Protein AF-W4RJH4-F1 (afdb_monomer_lite)

Foldseek 3Di:
DQDKKKWKWFFPDQDDDPVNLVVLCCVVVQAPDPHPQWDDDDQKIWHQGDPVSKTWIWHDDRRMIMIIISDLVVNVVSQVSCVVGTHTDDIGDD

Structure (mmCIF, N/CA/C/O backbone):
data_AF-W4RJH4-F1
#
_entry.id   AF-W4RJH4-F1
#
loop_
_atom_site.group_PDB
_atom_site.id
_atom_site.type_symbol
_atom_site.label_atom_id
_atom_site.label_alt_id
_atom_site.label_comp_id
_atom_site.label_asym_id
_atom_site.label_entity_id
_atom_site.label_seq_id
_atom_site.pdbx_PDB_ins_code
_atom_site.Cartn_x
_atom_site.Cartn_y
_atom_site.Cartn_z
_atom_site.occupancy
_atom_site.B_iso_or_equiv
_atom_site.auth_seq_id
_atom_site.auth_comp_id
_atom_site.auth_asym_id
_atom_site.auth_atom_id
_atom_site.pdbx_PDB_model_num
ATOM 1 N N . MET A 1 1 ? 22.048 -5.735 3.888 1.00 40.19 1 MET A N 1
ATOM 2 C CA . MET A 1 1 ? 21.073 -5.782 4.995 1.00 40.19 1 MET A CA 1
ATOM 3 C C . MET A 1 1 ? 19.747 -5.334 4.411 1.00 40.19 1 MET A C 1
ATOM 5 O O . MET A 1 1 ? 19.575 -4.147 4.202 1.00 40.19 1 MET A O 1
ATOM 9 N N . SER A 1 2 ? 18.884 -6.260 4.000 1.00 51.62 2 SER A N 1
ATOM 10 C CA . SER A 1 2 ? 17.606 -5.928 3.356 1.00 51.62 2 SER A CA 1
ATOM 11 C C . SER A 1 2 ? 16.558 -5.663 4.437 1.00 51.62 2 SER A C 1
ATOM 13 O O . SER A 1 2 ? 15.832 -6.567 4.855 1.00 51.62 2 SER A O 1
ATOM 15 N N . GLY A 1 3 ? 16.568 -4.454 4.989 1.00 79.06 3 GLY A N 1
ATOM 16 C CA . GLY A 1 3 ? 15.536 -4.010 5.914 1.00 79.06 3 GLY A CA 1
ATOM 17 C C . GLY A 1 3 ? 14.395 -3.384 5.130 1.00 79.06 3 GLY A C 1
ATOM 18 O O . GLY A 1 3 ? 14.576 -2.309 4.579 1.00 79.06 3 GLY A O 1
ATOM 19 N N . LEU A 1 4 ? 13.230 -4.031 5.085 1.00 88.12 4 LEU A N 1
ATOM 20 C CA . LEU A 1 4 ? 12.016 -3.327 4.673 1.00 88.12 4 LEU A CA 1
ATOM 21 C C . LEU A 1 4 ? 11.658 -2.311 5.760 1.00 88.12 4 LEU A C 1
ATOM 23 O O . LEU A 1 4 ? 11.588 -2.660 6.947 1.00 88.12 4 LEU A O 1
ATOM 27 N N . SER A 1 5 ? 11.441 -1.071 5.342 1.00 94.06 5 SER A N 1
ATOM 28 C CA . SER A 1 5 ? 10.800 -0.050 6.162 1.00 94.06 5 SER A CA 1
ATOM 29 C C . SER A 1 5 ? 9.291 -0.240 6.112 1.00 94.06 5 SER A C 1
ATOM 31 O O . SER A 1 5 ? 8.758 -0.787 5.145 1.00 94.06 5 SER A O 1
ATOM 33 N N . ARG A 1 6 ? 8.596 0.187 7.168 1.00 94.50 6 ARG A N 1
ATOM 34 C CA . ARG A 1 6 ? 7.142 0.041 7.262 1.00 94.50 6 ARG A CA 1
ATOM 35 C C . ARG A 1 6 ? 6.448 1.272 7.824 1.00 94.50 6 ARG A C 1
ATOM 37 O O . ARG A 1 6 ? 6.965 1.931 8.729 1.00 94.50 6 ARG A O 1
ATOM 44 N N . VAL A 1 7 ? 5.252 1.532 7.316 1.00 94.44 7 VAL A N 1
ATOM 45 C CA . VAL A 1 7 ? 4.324 2.549 7.809 1.00 94.44 7 VAL A CA 1
ATOM 46 C C . VAL A 1 7 ? 3.007 1.876 8.169 1.00 94.44 7 VAL A C 1
ATOM 48 O O . VAL A 1 7 ? 2.473 1.076 7.405 1.00 94.44 7 VAL A O 1
ATOM 51 N N . GLU A 1 8 ? 2.491 2.211 9.344 1.00 93.88 8 GLU A N 1
ATOM 52 C CA . GLU A 1 8 ? 1.159 1.824 9.797 1.00 93.88 8 GLU A CA 1
ATOM 53 C C . GLU A 1 8 ? 0.232 3.035 9.656 1.00 93.88 8 GLU A C 1
ATOM 55 O O . GLU A 1 8 ? 0.534 4.122 10.166 1.00 93.88 8 GLU A O 1
ATOM 60 N N . LEU A 1 9 ? -0.886 2.849 8.958 1.00 92.00 9 LEU A N 1
ATOM 61 C CA . LEU A 1 9 ? -1.955 3.830 8.805 1.00 92.00 9 LEU A CA 1
ATOM 62 C C . LEU A 1 9 ? -3.229 3.308 9.477 1.00 92.00 9 LEU A C 1
ATOM 64 O O . LEU A 1 9 ? -3.545 2.126 9.384 1.00 92.00 9 LEU A O 1
ATOM 68 N N . GLU A 1 10 ? -3.979 4.189 10.123 1.00 92.25 10 GLU A N 1
ATOM 69 C CA . GLU A 1 10 ? -5.293 3.911 10.700 1.00 92.25 10 GLU A CA 1
ATOM 70 C C . GLU A 1 10 ? -6.385 4.305 9.702 1.00 92.25 10 GLU A C 1
ATOM 72 O O . GLU A 1 10 ? -6.423 5.444 9.241 1.00 92.25 10 GLU A O 1
ATOM 77 N N . LEU A 1 11 ? -7.261 3.371 9.333 1.00 89.06 11 LEU A N 1
ATOM 78 C CA . LEU A 1 11 ? -8.317 3.625 8.352 1.00 89.06 11 LEU A CA 1
ATOM 79 C C . LEU A 1 11 ? -9.328 4.645 8.891 1.00 89.06 11 LEU A C 1
ATOM 81 O O . LEU A 1 11 ? -9.841 4.496 9.997 1.00 89.06 11 LEU A O 1
ATOM 85 N N . VAL A 1 12 ? -9.696 5.645 8.082 1.00 86.50 12 VAL A N 1
ATOM 86 C CA . VAL A 1 12 ? -10.720 6.637 8.485 1.00 86.50 12 VAL A CA 1
ATOM 87 C C . VAL A 1 12 ? -12.149 6.093 8.402 1.00 86.50 12 VAL A C 1
ATOM 89 O O . VAL A 1 12 ? -13.093 6.739 8.859 1.00 86.50 12 VAL A O 1
ATOM 92 N N . ARG A 1 13 ? -12.334 4.924 7.775 1.00 78.81 13 ARG A N 1
ATOM 93 C CA . ARG A 1 13 ? -13.619 4.235 7.600 1.00 78.81 13 ARG A CA 1
ATOM 94 C C . ARG A 1 13 ? -13.417 2.728 7.738 1.00 78.81 13 ARG A C 1
ATOM 96 O O . ARG A 1 13 ? -12.461 2.188 7.197 1.00 78.81 13 ARG A O 1
ATOM 103 N N . GLU A 1 14 ? -14.366 2.048 8.375 1.00 67.94 14 GLU A N 1
ATOM 104 C CA . GLU A 1 14 ? -14.289 0.600 8.642 1.00 67.94 14 GLU A CA 1
ATOM 105 C C . GLU A 1 14 ? -14.395 -0.276 7.375 1.00 67.94 14 GLU A C 1
ATOM 107 O O . GLU A 1 14 ? -13.952 -1.418 7.380 1.00 67.94 14 GLU A O 1
ATOM 112 N N . ASN A 1 15 ? -14.923 0.262 6.266 1.00 69.75 15 ASN A N 1
ATOM 113 C CA . ASN A 1 15 ? -15.200 -0.488 5.030 1.00 69.75 15 ASN A CA 1
ATOM 114 C C . ASN A 1 15 ? -14.333 -0.040 3.840 1.00 69.75 15 ASN A C 1
ATOM 116 O O . ASN A 1 15 ? -14.833 0.142 2.729 1.00 69.75 15 ASN A O 1
ATOM 120 N N . VAL A 1 16 ? -13.038 0.197 4.056 1.00 80.94 16 VAL A N 1
ATOM 121 C CA . VAL A 1 16 ? -12.109 0.370 2.929 1.00 80.94 16 VAL A CA 1
ATOM 122 C C . VAL A 1 16 ? -11.836 -1.001 2.320 1.00 80.94 16 VAL A C 1
ATOM 124 O O . VAL A 1 16 ? -11.492 -1.934 3.036 1.00 80.94 16 VAL A O 1
ATOM 127 N N . HIS A 1 17 ? -12.015 -1.121 1.006 1.00 84.81 17 HIS A N 1
ATOM 128 C CA . HIS A 1 17 ? -11.779 -2.346 0.243 1.00 84.81 17 HIS A CA 1
ATOM 129 C C . HIS A 1 17 ? -10.462 -2.260 -0.536 1.00 84.81 17 HIS A C 1
ATOM 131 O O . HIS A 1 17 ? -9.984 -1.163 -0.835 1.00 84.81 17 HIS A O 1
ATOM 137 N N . VAL A 1 18 ? -9.885 -3.412 -0.889 1.00 87.50 18 VAL A N 1
ATOM 138 C CA . VAL A 1 18 ? -8.587 -3.475 -1.582 1.00 87.50 18 VAL A CA 1
ATOM 139 C C . VAL A 1 18 ? -8.651 -2.799 -2.957 1.00 87.50 18 VAL A C 1
ATOM 141 O O . VAL A 1 18 ? -7.691 -2.171 -3.391 1.00 87.50 18 VAL A O 1
ATOM 144 N N . GLU A 1 19 ? -9.817 -2.839 -3.600 1.00 88.19 19 GLU A N 1
ATOM 145 C CA . GLU A 1 19 ? -10.095 -2.203 -4.884 1.00 88.19 19 GLU A CA 1
ATOM 146 C C . GLU A 1 19 ? -9.962 -0.678 -4.807 1.00 88.19 19 GLU A C 1
ATOM 148 O O . GLU A 1 19 ? -9.407 -0.069 -5.716 1.00 88.19 19 GLU A O 1
ATOM 153 N N . VAL A 1 20 ? -10.387 -0.059 -3.698 1.00 89.31 20 VAL A N 1
ATOM 154 C CA . VAL A 1 20 ? -10.256 1.396 -3.494 1.00 89.31 20 VAL A CA 1
ATOM 155 C C . VAL A 1 20 ? -8.784 1.791 -3.405 1.00 89.31 20 VAL A C 1
ATOM 157 O O . VAL A 1 20 ? -8.371 2.784 -3.998 1.00 89.31 20 VAL A O 1
ATOM 160 N N . ILE A 1 21 ? -7.977 0.997 -2.695 1.00 91.12 21 ILE A N 1
ATOM 161 C CA . ILE A 1 21 ? -6.532 1.227 -2.588 1.00 91.12 21 ILE A CA 1
ATOM 162 C C . ILE A 1 21 ? -5.896 1.087 -3.972 1.00 91.12 21 ILE A C 1
ATOM 164 O O . ILE A 1 21 ? -5.156 1.967 -4.394 1.00 91.12 21 ILE A O 1
ATOM 168 N N . HIS A 1 22 ? -6.233 0.027 -4.708 1.00 91.88 22 HIS A N 1
ATOM 169 C CA . HIS A 1 22 ? -5.736 -0.186 -6.065 1.00 91.88 22 HIS A CA 1
ATOM 170 C C . HIS A 1 22 ? -6.089 0.978 -7.007 1.00 91.88 22 HIS A C 1
ATOM 172 O O . HIS A 1 22 ? -5.232 1.454 -7.747 1.00 91.88 22 HIS A O 1
ATOM 178 N N . GLU A 1 23 ? -7.322 1.491 -6.960 1.00 91.12 23 GLU A N 1
ATOM 179 C CA . GLU A 1 23 ? -7.719 2.666 -7.743 1.00 91.12 23 GLU A CA 1
ATOM 180 C C . GLU A 1 23 ? -6.893 3.913 -7.408 1.00 91.12 23 GLU A C 1
ATOM 182 O O . GLU A 1 23 ? -6.534 4.663 -8.317 1.00 91.12 23 GLU A O 1
ATOM 187 N N . LEU A 1 24 ? -6.585 4.144 -6.128 1.00 92.25 24 LEU A N 1
ATOM 188 C CA . LEU A 1 24 ? -5.726 5.255 -5.709 1.00 92.25 24 LEU A CA 1
ATOM 189 C C . LEU A 1 24 ? -4.293 5.078 -6.215 1.00 92.25 24 LEU A C 1
ATOM 191 O O . LEU A 1 24 ? -3.712 6.035 -6.714 1.00 92.25 24 LEU A O 1
ATOM 195 N N . LEU A 1 25 ? -3.749 3.859 -6.172 1.00 92.88 25 LEU A N 1
ATOM 196 C CA . LEU A 1 25 ? -2.419 3.565 -6.714 1.00 92.88 25 LEU A CA 1
ATOM 197 C C . LEU A 1 25 ? -2.342 3.838 -8.221 1.00 92.88 25 LEU A C 1
ATOM 199 O O . LEU A 1 25 ? -1.380 4.451 -8.681 1.00 92.88 25 LEU A O 1
ATOM 203 N N . VAL A 1 26 ? -3.363 3.433 -8.985 1.00 92.50 26 VAL A N 1
ATOM 204 C CA . VAL A 1 26 ? -3.444 3.713 -10.429 1.00 92.50 26 VAL A CA 1
ATOM 205 C C . VAL A 1 26 ? -3.566 5.218 -10.685 1.00 92.50 26 VAL A C 1
ATOM 207 O O . VAL A 1 26 ? -2.870 5.755 -11.544 1.00 92.50 26 VAL A O 1
ATOM 210 N N . LYS A 1 27 ? -4.423 5.926 -9.935 1.00 92.12 27 LYS A N 1
ATOM 211 C CA . LYS A 1 27 ? -4.598 7.386 -10.065 1.00 92.12 27 LYS A CA 1
ATOM 212 C C . LYS A 1 27 ? -3.332 8.166 -9.712 1.00 92.12 27 LYS A C 1
ATOM 214 O O . LYS A 1 27 ? -3.033 9.147 -10.385 1.00 92.12 27 LYS A O 1
ATOM 219 N N . GLY A 1 28 ? -2.602 7.717 -8.693 1.00 91.25 28 GLY A N 1
ATOM 220 C CA . GLY A 1 28 ? -1.320 8.277 -8.269 1.00 91.25 28 GLY A CA 1
ATOM 221 C C . GLY A 1 28 ? -0.134 7.836 -9.133 1.00 91.25 28 GLY A C 1
ATOM 222 O O . GLY A 1 28 ? 1.002 8.160 -8.800 1.00 91.25 28 GLY A O 1
ATOM 223 N N . CYS A 1 29 ? -0.373 7.098 -10.225 1.00 90.81 29 CYS A N 1
ATOM 224 C CA . CYS A 1 29 ? 0.654 6.587 -11.137 1.00 90.81 29 CYS A CA 1
ATOM 225 C C . CYS A 1 29 ? 1.713 5.690 -10.463 1.00 90.81 29 CYS A C 1
ATOM 227 O O . CYS A 1 29 ? 2.838 5.594 -10.950 1.00 90.81 29 CYS A O 1
ATOM 229 N N . TRP A 1 30 ? 1.368 5.021 -9.358 1.00 91.88 30 TRP A N 1
ATOM 230 C CA . TRP A 1 30 ? 2.246 4.050 -8.692 1.00 91.88 30 TRP A CA 1
ATOM 231 C C . TRP A 1 30 ? 2.316 2.722 -9.443 1.00 91.88 30 TRP A C 1
ATOM 233 O O . TRP A 1 30 ? 3.347 2.052 -9.421 1.00 91.88 30 TRP A O 1
ATOM 243 N N . ILE A 1 31 ? 1.211 2.364 -10.097 1.00 91.50 31 ILE A N 1
ATOM 244 C CA . ILE A 1 31 ? 1.051 1.174 -10.933 1.00 91.50 31 ILE A CA 1
ATOM 245 C C . ILE A 1 31 ? 0.264 1.538 -12.191 1.00 91.50 31 ILE A C 1
ATOM 247 O O . ILE A 1 31 ? -0.559 2.458 -12.183 1.00 91.50 31 ILE A O 1
ATOM 251 N N . GLU A 1 32 ? 0.480 0.792 -13.268 1.00 88.56 32 GLU A N 1
ATOM 252 C CA . GLU A 1 32 ? -0.340 0.910 -14.472 1.00 88.56 32 GLU A CA 1
ATOM 253 C C . GLU A 1 32 ? -1.685 0.190 -14.310 1.00 88.56 32 GLU A C 1
ATOM 255 O O . GLU A 1 32 ? -1.836 -0.768 -1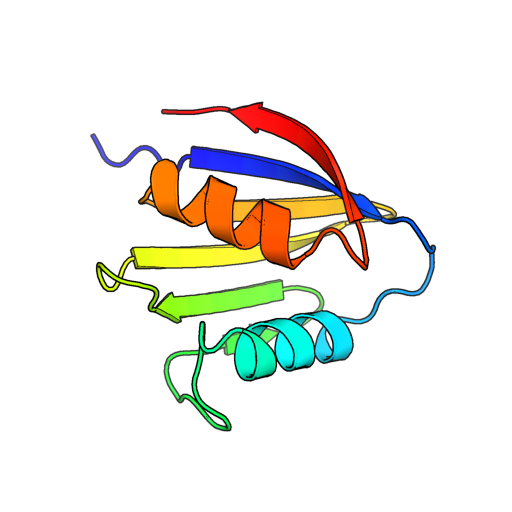3.546 1.00 88.56 32 GLU A O 1
ATOM 260 N N . ASN A 1 33 ? -2.685 0.623 -15.082 1.00 81.19 33 ASN A N 1
ATOM 261 C CA . ASN A 1 33 ? -3.928 -0.127 -15.183 1.00 81.19 33 ASN A CA 1
ATOM 262 C C . ASN A 1 33 ? -3.644 -1.462 -15.896 1.00 81.19 33 ASN A C 1
ATOM 264 O O . ASN A 1 33 ? -3.222 -1.454 -17.051 1.00 81.19 33 ASN A O 1
ATOM 268 N N . HIS A 1 34 ? -3.889 -2.584 -15.215 1.00 80.75 34 HIS A N 1
ATOM 269 C CA . HIS A 1 34 ? -3.479 -3.937 -15.626 1.00 80.75 34 HIS A CA 1
ATOM 270 C C . HIS A 1 34 ? -1.963 -4.214 -15.562 1.00 80.75 34 HIS A C 1
ATOM 272 O O . HIS A 1 34 ? -1.455 -5.015 -16.350 1.00 80.75 34 HIS A O 1
ATOM 278 N N . ASP A 1 35 ? -1.236 -3.601 -14.619 1.00 82.19 35 ASP A N 1
ATOM 279 C CA . ASP A 1 35 ? 0.168 -3.954 -14.374 1.00 82.19 35 ASP A CA 1
ATOM 280 C C . ASP A 1 35 ? 0.296 -5.419 -13.916 1.00 82.19 35 ASP A C 1
ATOM 282 O O . ASP A 1 35 ? -0.155 -5.796 -12.835 1.00 82.19 35 ASP A O 1
ATOM 286 N N . ASN A 1 36 ? 0.953 -6.254 -14.726 1.00 82.88 36 ASN A N 1
ATOM 287 C CA . ASN A 1 36 ? 1.181 -7.671 -14.417 1.00 82.88 36 ASN A CA 1
ATOM 288 C C . ASN A 1 36 ? 2.117 -7.888 -13.215 1.00 82.88 36 ASN A C 1
ATOM 290 O O . ASN A 1 36 ? 2.214 -9.005 -12.706 1.00 82.88 36 ASN A O 1
ATOM 294 N N . ARG A 1 37 ? 2.837 -6.845 -12.786 1.00 86.56 37 ARG A N 1
ATOM 295 C CA . ARG A 1 37 ? 3.686 -6.844 -11.588 1.00 86.56 37 ARG A CA 1
ATOM 296 C C . ARG A 1 37 ? 2.893 -6.504 -10.328 1.00 86.56 37 ARG A C 1
ATOM 298 O O . ARG A 1 37 ? 3.424 -6.676 -9.236 1.00 86.56 37 ARG A O 1
ATOM 305 N N . CYS A 1 38 ? 1.651 -6.038 -10.471 1.00 91.81 38 CYS A N 1
ATOM 306 C CA . CYS A 1 38 ? 0.735 -5.801 -9.366 1.00 91.81 38 CYS A CA 1
ATOM 307 C C . CYS A 1 38 ? -0.082 -7.068 -9.087 1.00 91.81 38 CYS A C 1
ATOM 309 O O . CYS A 1 38 ? -0.855 -7.542 -9.921 1.00 91.81 38 CYS A O 1
ATOM 311 N N . ILE A 1 39 ? 0.079 -7.620 -7.891 1.00 92.50 39 ILE A N 1
ATOM 312 C CA . ILE A 1 39 ? -0.659 -8.779 -7.406 1.00 92.50 39 ILE A CA 1
ATOM 313 C C . ILE A 1 39 ? -1.633 -8.297 -6.337 1.00 92.50 39 ILE A C 1
ATOM 315 O O . ILE A 1 39 ? -1.224 -7.825 -5.277 1.00 92.50 39 ILE A O 1
ATOM 319 N N . VAL A 1 40 ? -2.929 -8.456 -6.601 1.00 90.75 40 VAL A N 1
ATOM 320 C CA . VAL A 1 40 ? -3.999 -8.174 -5.637 1.00 90.75 40 VAL A CA 1
ATOM 321 C C . VAL A 1 40 ? -4.568 -9.496 -5.134 1.00 90.75 40 VAL A C 1
ATOM 323 O O . VAL A 1 40 ? -5.104 -10.291 -5.907 1.00 90.75 40 VAL A O 1
ATOM 326 N N . SER A 1 41 ? -4.460 -9.751 -3.832 1.00 87.31 41 SER A N 1
ATOM 327 C CA . SER A 1 41 ? -4.925 -10.996 -3.214 1.00 87.31 41 SER A CA 1
ATOM 328 C C . SER A 1 41 ? -5.446 -10.759 -1.801 1.00 87.31 41 SER A C 1
ATOM 330 O O . SER A 1 41 ? -4.719 -10.216 -0.984 1.00 87.31 41 SER A O 1
ATOM 332 N N . GLN A 1 42 ? -6.680 -11.189 -1.506 1.00 81.00 42 GLN A N 1
ATOM 333 C CA . GLN A 1 42 ? -7.295 -11.266 -0.163 1.00 81.00 42 GLN A CA 1
ATOM 334 C C . GLN A 1 42 ? -6.785 -10.236 0.872 1.00 81.00 42 GLN A C 1
ATOM 336 O O . GLN A 1 42 ? -6.179 -10.596 1.878 1.00 81.00 42 GLN A O 1
ATOM 341 N N . GLY A 1 43 ? -7.059 -8.948 0.632 1.00 87.56 43 GLY A N 1
ATOM 342 C CA . GLY A 1 43 ? -6.682 -7.868 1.555 1.00 87.56 43 GLY A CA 1
ATOM 343 C C . GLY A 1 43 ? -5.216 -7.444 1.459 1.00 87.56 43 GLY A C 1
ATOM 344 O O . GLY A 1 43 ? -4.701 -6.808 2.371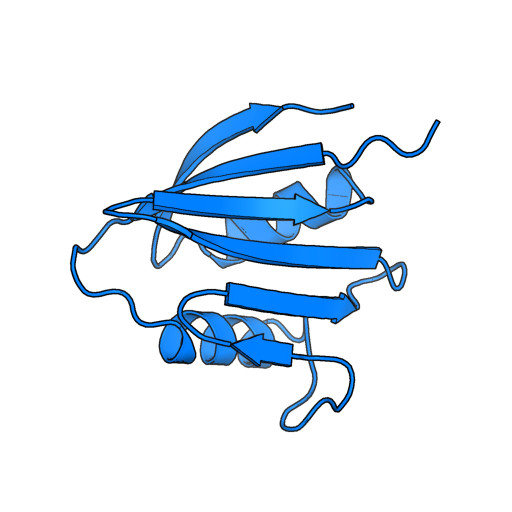 1.00 87.56 43 GLY A O 1
ATOM 345 N N . GLN A 1 44 ? -4.535 -7.788 0.373 1.00 93.12 44 GLN A N 1
ATOM 346 C CA . GLN A 1 44 ? -3.147 -7.438 0.134 1.00 93.12 44 GLN A CA 1
ATOM 347 C C . GLN A 1 44 ? -2.942 -6.972 -1.312 1.00 93.12 44 GLN A C 1
ATOM 349 O O . GLN A 1 44 ? -3.567 -7.497 -2.235 1.00 93.12 44 GLN A O 1
ATOM 354 N N . ILE A 1 45 ? -2.046 -6.004 -1.491 1.00 94.75 45 ILE A N 1
ATOM 355 C CA . ILE A 1 45 ? -1.524 -5.557 -2.784 1.00 94.75 45 ILE A CA 1
ATOM 356 C C . ILE A 1 45 ? 0.000 -5.631 -2.711 1.00 94.75 45 ILE A C 1
ATOM 358 O O . ILE A 1 45 ? 0.599 -5.056 -1.804 1.00 94.75 4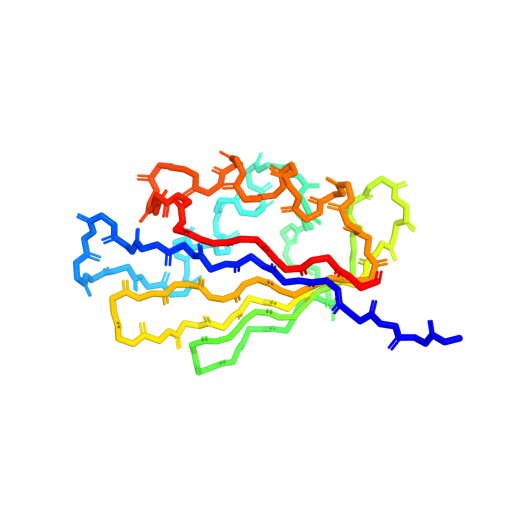5 ILE A O 1
ATOM 362 N N . GLU A 1 46 ? 0.629 -6.327 -3.648 1.00 95.31 46 GLU A N 1
ATOM 363 C CA . GLU A 1 46 ? 2.081 -6.310 -3.842 1.00 95.31 46 GLU A CA 1
ATOM 364 C C . GLU A 1 46 ? 2.396 -5.781 -5.234 1.00 95.31 46 GLU A C 1
ATOM 366 O O . GLU A 1 46 ? 1.763 -6.202 -6.198 1.00 95.31 46 GLU A O 1
ATOM 371 N N . PHE A 1 47 ? 3.356 -4.869 -5.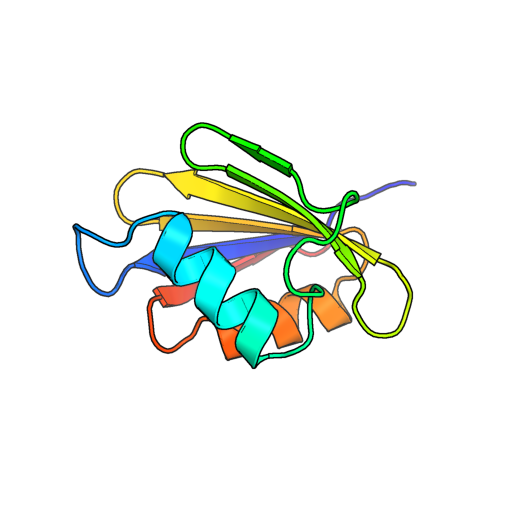355 1.00 94.50 47 PHE A N 1
ATOM 372 C CA . PHE A 1 47 ? 3.787 -4.359 -6.654 1.00 94.50 47 PHE A CA 1
ATOM 373 C C . PHE A 1 47 ? 5.229 -3.853 -6.613 1.00 94.50 47 PHE A C 1
ATOM 375 O O . PHE A 1 47 ? 5.789 -3.600 -5.545 1.00 94.50 47 PHE A O 1
ATOM 382 N N . SER A 1 48 ? 5.819 -3.685 -7.794 1.00 92.12 48 SER A N 1
ATOM 383 C CA . SER A 1 48 ? 7.065 -2.941 -7.983 1.00 92.12 48 SER A CA 1
ATOM 384 C C . SER A 1 48 ? 6.781 -1.718 -8.842 1.00 92.12 48 SER A C 1
ATOM 386 O O . SER A 1 48 ? 6.116 -1.840 -9.871 1.00 92.12 48 SER A O 1
ATOM 388 N N . GLY A 1 49 ? 7.243 -0.551 -8.404 1.00 87.88 49 GLY A N 1
ATOM 389 C CA . GLY A 1 49 ? 6.949 0.720 -9.063 1.00 87.88 49 GLY A CA 1
ATOM 390 C C . GLY A 1 49 ? 7.609 1.904 -8.361 1.00 87.88 49 GLY A C 1
ATOM 391 O O . GLY A 1 49 ? 8.646 1.758 -7.718 1.00 87.88 49 GLY A O 1
ATOM 392 N N . GLY A 1 50 ? 7.009 3.088 -8.474 1.00 83.88 50 GLY A N 1
ATOM 393 C CA . GLY A 1 50 ? 7.603 4.324 -7.952 1.00 83.88 50 GLY A CA 1
ATOM 394 C C . GLY A 1 50 ? 8.740 4.862 -8.831 1.00 83.88 50 GLY A C 1
ATOM 395 O O . GLY A 1 50 ? 8.899 4.470 -9.985 1.00 83.88 50 GLY A O 1
ATOM 396 N N . PHE A 1 51 ? 9.535 5.790 -8.299 1.00 83.88 51 PHE A N 1
ATOM 397 C CA . PHE A 1 51 ? 10.611 6.456 -9.043 1.00 83.88 51 PHE A CA 1
ATOM 398 C C . PHE A 1 51 ? 11.860 5.581 -9.187 1.00 83.88 51 PHE A C 1
ATOM 400 O O . PHE A 1 51 ? 12.616 5.752 -10.143 1.00 83.88 51 PHE A O 1
ATOM 407 N N . HIS A 1 52 ? 12.084 4.667 -8.242 1.00 85.62 52 HIS A N 1
ATOM 408 C CA . HIS A 1 52 ? 13.276 3.816 -8.189 1.00 85.62 52 HIS A CA 1
ATOM 409 C C . HIS A 1 52 ? 12.988 2.335 -8.469 1.00 85.62 52 HIS A C 1
ATOM 411 O O . HIS A 1 52 ? 13.862 1.507 -8.221 1.00 85.62 52 HIS A O 1
ATOM 417 N N . GLU A 1 53 ? 11.800 2.001 -8.993 1.00 87.56 53 GLU A N 1
ATOM 418 C CA . GLU A 1 53 ? 11.344 0.607 -9.159 1.00 87.56 53 GLU A CA 1
ATOM 419 C C . GLU A 1 53 ? 11.409 -0.180 -7.834 1.00 87.56 53 GLU A C 1
ATOM 421 O O . GLU A 1 53 ? 11.812 -1.344 -7.784 1.00 87.56 53 GLU A O 1
ATOM 426 N N . SER A 1 54 ? 11.022 0.481 -6.742 1.00 92.12 54 SER A N 1
ATOM 427 C CA . SER A 1 54 ? 11.001 -0.084 -5.395 1.00 92.12 54 SER A CA 1
ATOM 428 C C . SER A 1 54 ? 9.883 -1.106 -5.237 1.00 92.12 54 SER A C 1
ATOM 430 O O . SER A 1 54 ? 8.844 -1.054 -5.905 1.00 92.12 54 SER A O 1
ATOM 432 N N . TYR A 1 55 ? 10.081 -2.032 -4.308 1.00 93.81 55 TYR A N 1
ATOM 433 C CA . TYR A 1 55 ? 9.058 -2.982 -3.903 1.00 93.81 55 TYR A CA 1
ATOM 434 C C . TYR A 1 55 ? 8.088 -2.337 -2.915 1.00 93.81 55 TYR A C 1
ATOM 436 O O . TYR A 1 55 ? 8.499 -1.639 -1.984 1.00 93.81 55 TYR A O 1
ATOM 444 N N . PHE A 1 56 ? 6.803 -2.643 -3.071 1.00 95.44 56 PHE A N 1
ATOM 445 C CA . PHE A 1 56 ? 5.754 -2.259 -2.142 1.00 95.44 56 PHE A CA 1
ATOM 446 C C . PHE A 1 56 ? 4.861 -3.440 -1.805 1.00 95.44 56 PHE A C 1
ATOM 448 O O . PHE A 1 56 ? 4.451 -4.221 -2.666 1.00 95.44 56 PHE A O 1
ATOM 455 N N . LYS A 1 57 ? 4.488 -3.507 -0.532 1.00 95.44 57 LYS A N 1
ATOM 456 C CA . LYS A 1 57 ? 3.476 -4.422 -0.024 1.00 95.44 57 LYS A CA 1
ATOM 457 C C . LYS A 1 57 ? 2.524 -3.675 0.885 1.00 95.44 57 LYS A C 1
ATOM 459 O O . LYS A 1 57 ? 2.922 -3.162 1.924 1.00 95.44 57 LYS A O 1
ATOM 464 N N . ILE A 1 58 ? 1.254 -3.655 0.511 1.00 95.06 58 ILE A N 1
ATOM 465 C CA . ILE A 1 58 ? 0.168 -3.088 1.301 1.00 95.06 58 ILE A CA 1
ATOM 466 C C . ILE A 1 58 ? -0.661 -4.247 1.836 1.00 95.06 58 ILE A C 1
ATOM 468 O O . ILE A 1 58 ? -1.189 -5.040 1.065 1.00 95.06 58 ILE A O 1
ATOM 472 N N . SER A 1 59 ? -0.772 -4.352 3.155 1.00 94.00 59 SER A N 1
ATOM 473 C CA . SER A 1 59 ? -1.577 -5.360 3.844 1.00 94.00 59 SER A CA 1
ATOM 474 C C . SER A 1 59 ? -2.688 -4.685 4.635 1.00 94.00 59 SER A C 1
ATOM 476 O O . SER A 1 59 ? -2.430 -3.839 5.493 1.00 94.00 59 SER A O 1
ATOM 478 N N . MET A 1 60 ? -3.923 -5.087 4.376 1.00 91.00 60 MET A N 1
ATOM 479 C CA . MET A 1 60 ? -5.095 -4.649 5.115 1.00 91.00 60 MET A CA 1
ATOM 480 C C . MET A 1 60 ? -5.257 -5.483 6.381 1.00 91.00 60 MET A C 1
ATOM 482 O O . MET A 1 60 ? -5.226 -6.714 6.362 1.00 91.00 60 MET A O 1
ATOM 486 N N . LYS A 1 61 ? -5.459 -4.791 7.493 1.00 88.38 61 LYS A N 1
ATOM 487 C CA . LYS A 1 61 ? -5.794 -5.348 8.800 1.00 88.38 61 LYS A CA 1
ATOM 488 C C . LYS A 1 61 ? -7.106 -4.719 9.280 1.00 88.38 61 LYS A C 1
ATOM 490 O O . LYS A 1 61 ? -7.544 -3.718 8.712 1.00 88.38 61 LYS A O 1
ATOM 495 N N . PRO A 1 62 ? -7.750 -5.268 10.324 1.00 85.00 62 PRO A N 1
ATOM 496 C CA . PRO A 1 62 ? -8.900 -4.610 10.935 1.00 85.00 62 PRO A CA 1
ATOM 497 C C . PRO A 1 62 ? -8.550 -3.166 11.322 1.00 85.00 62 PRO A C 1
ATOM 499 O O . PRO A 1 62 ? -7.671 -2.952 12.153 1.00 85.00 62 PRO A O 1
ATOM 502 N N . ASN A 1 63 ? -9.223 -2.197 10.694 1.00 86.56 63 ASN A N 1
ATOM 503 C CA . ASN A 1 63 ? -9.048 -0.751 10.887 1.00 86.56 63 ASN A CA 1
ATOM 504 C C . ASN A 1 63 ? -7.640 -0.191 10.600 1.00 86.56 63 ASN A C 1
ATOM 506 O O . ASN A 1 63 ? 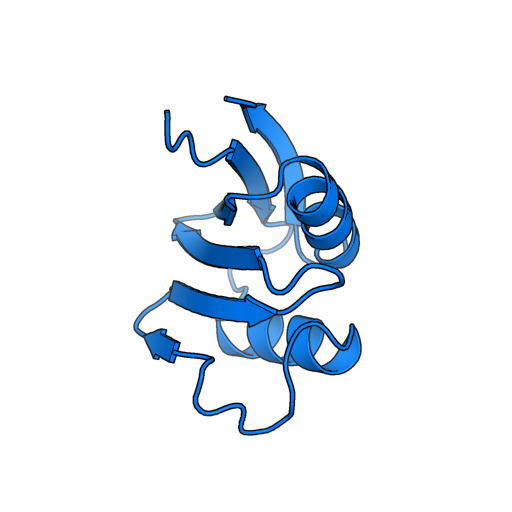-7.357 0.954 10.947 1.00 86.56 63 ASN A O 1
ATOM 510 N N . GLU A 1 64 ? -6.761 -0.949 9.943 1.00 90.38 64 GLU A N 1
ATOM 511 C CA . GLU A 1 64 ? -5.374 -0.536 9.708 1.00 90.38 64 GLU A CA 1
ATOM 512 C C . GLU A 1 64 ? -4.875 -0.937 8.313 1.00 90.38 64 GLU A C 1
ATOM 514 O O . GLU A 1 64 ? -5.241 -1.981 7.769 1.00 90.38 64 GLU A O 1
ATOM 519 N N . LEU A 1 65 ? -3.974 -0.128 7.757 1.00 91.94 65 LEU A N 1
ATOM 520 C CA . LEU A 1 65 ? -3.155 -0.465 6.596 1.00 91.94 65 LEU A CA 1
ATOM 521 C C . LEU A 1 65 ? -1.697 -0.535 7.025 1.00 91.94 65 LEU A C 1
ATOM 523 O O . LEU A 1 65 ? -1.168 0.390 7.637 1.00 91.94 65 LEU A O 1
ATOM 527 N N . LEU A 1 66 ? -1.034 -1.625 6.670 1.00 93.75 66 LEU A N 1
ATOM 528 C CA . LEU A 1 66 ? 0.407 -1.765 6.801 1.00 93.75 66 LEU A CA 1
ATOM 529 C C . LEU A 1 66 ? 1.026 -1.652 5.413 1.00 93.75 66 LEU A C 1
ATOM 531 O O . LEU A 1 66 ? 0.697 -2.449 4.540 1.00 93.75 66 LEU A O 1
ATOM 535 N N . ILE A 1 67 ? 1.931 -0.700 5.230 1.00 95.00 67 ILE A N 1
ATOM 536 C CA . ILE A 1 67 ? 2.694 -0.530 3.995 1.00 95.00 67 ILE A CA 1
ATOM 537 C C . ILE A 1 67 ? 4.147 -0.874 4.296 1.00 95.00 67 ILE A C 1
ATOM 539 O O . ILE A 1 67 ? 4.712 -0.367 5.264 1.00 95.00 67 ILE A O 1
ATOM 543 N N . GLU A 1 68 ? 4.748 -1.725 3.478 1.00 95.44 68 GLU A N 1
ATOM 544 C CA . GLU A 1 68 ? 6.149 -2.124 3.556 1.00 95.44 68 GLU A CA 1
ATOM 545 C C . GLU A 1 68 ? 6.844 -1.799 2.234 1.00 95.44 68 GLU A C 1
ATOM 547 O O . GLU A 1 68 ? 6.259 -1.984 1.167 1.00 95.44 68 GLU A O 1
ATOM 552 N N . SER A 1 69 ? 8.086 -1.322 2.305 1.00 95.19 69 SER A N 1
ATOM 553 C CA . SER A 1 69 ? 8.907 -1.048 1.126 1.00 95.19 69 SER A CA 1
ATOM 554 C C . SER A 1 69 ? 10.396 -1.143 1.442 1.00 95.19 69 SER A C 1
ATOM 556 O O . SER A 1 69 ? 10.821 -0.941 2.583 1.00 95.19 69 SER A O 1
ATOM 558 N N . ASP A 1 70 ? 11.198 -1.448 0.427 1.00 94.06 70 ASP A N 1
ATOM 559 C CA . ASP A 1 70 ? 12.658 -1.339 0.466 1.00 94.06 70 ASP A CA 1
ATOM 560 C C . ASP A 1 70 ? 13.161 0.102 0.264 1.00 94.06 70 ASP A C 1
ATOM 562 O O . ASP A 1 70 ? 14.349 0.363 0.457 1.00 94.06 70 ASP A O 1
ATOM 566 N N . SER A 1 71 ? 12.262 1.049 -0.028 1.00 92.94 71 SER A N 1
ATOM 567 C CA . SER A 1 71 ? 12.551 2.479 -0.137 1.00 92.94 71 SER A CA 1
ATOM 568 C C . SER A 1 71 ? 11.832 3.287 0.955 1.00 92.94 71 SER A C 1
ATOM 570 O O . SER A 1 71 ? 10.644 3.592 0.830 1.00 92.94 71 SER A O 1
ATOM 572 N N . PRO A 1 72 ? 12.536 3.688 2.035 1.00 92.00 72 PRO A N 1
ATOM 573 C CA . PRO A 1 72 ? 11.977 4.516 3.109 1.00 92.00 72 PRO A CA 1
ATOM 574 C C . PRO A 1 72 ? 11.338 5.819 2.622 1.00 92.00 72 PRO A C 1
ATOM 576 O O . PRO A 1 72 ? 10.313 6.244 3.145 1.00 92.00 72 PRO A O 1
ATOM 579 N N . TRP A 1 73 ? 11.953 6.460 1.625 1.00 91.25 73 TRP A N 1
ATOM 580 C CA . TRP A 1 73 ? 11.480 7.737 1.103 1.00 91.25 73 TRP A CA 1
ATOM 581 C C . TRP A 1 73 ? 10.185 7.566 0.309 1.00 91.25 73 TRP A C 1
ATOM 583 O O . TRP A 1 73 ? 9.209 8.260 0.577 1.00 91.25 73 TRP A O 1
ATOM 593 N N . GLU A 1 74 ? 10.127 6.605 -0.616 1.00 93.56 74 GLU A N 1
ATOM 594 C CA . GLU A 1 74 ? 8.910 6.387 -1.407 1.00 93.56 74 GLU A CA 1
ATOM 595 C C . GLU A 1 74 ? 7.768 5.818 -0.568 1.00 93.56 74 GLU A C 1
ATOM 597 O O . GLU A 1 74 ? 6.609 6.129 -0.824 1.00 93.56 74 GLU A O 1
ATOM 602 N N . LEU A 1 75 ? 8.086 5.058 0.481 1.00 93.06 75 LEU A N 1
ATOM 603 C CA . LEU A 1 75 ? 7.119 4.617 1.480 1.00 93.06 75 LEU A CA 1
ATOM 604 C C . LEU A 1 75 ? 6.382 5.794 2.134 1.00 93.06 75 LEU A C 1
ATOM 606 O O . LEU A 1 75 ? 5.172 5.723 2.339 1.00 93.06 75 LEU A O 1
ATOM 610 N N . GLU A 1 76 ? 7.096 6.872 2.466 1.00 92.00 76 GLU A N 1
ATOM 611 C CA . GLU A 1 76 ? 6.483 8.082 3.021 1.00 92.00 76 GLU A CA 1
ATOM 612 C C . GLU A 1 76 ? 5.603 8.800 1.999 1.00 92.00 76 GLU A C 1
ATOM 614 O O . GLU A 1 76 ? 4.505 9.232 2.348 1.00 92.00 76 GLU A O 1
ATOM 619 N N . VAL A 1 77 ? 6.054 8.891 0.745 1.00 93.00 77 VAL A N 1
ATOM 620 C CA . VAL A 1 77 ? 5.271 9.505 -0.338 1.00 93.00 77 VAL A CA 1
ATOM 621 C C . VAL A 1 77 ? 3.984 8.712 -0.584 1.00 93.00 77 VAL A C 1
ATOM 623 O O . VAL A 1 77 ? 2.908 9.299 -0.655 1.00 93.00 77 VAL A O 1
ATOM 626 N N . LEU A 1 78 ? 4.064 7.380 -0.635 1.00 93.44 78 LEU A N 1
ATOM 627 C CA . LEU A 1 78 ? 2.896 6.519 -0.816 1.00 93.44 78 LEU A CA 1
ATOM 628 C C . LEU A 1 78 ? 1.928 6.604 0.373 1.00 93.44 78 LEU A C 1
ATOM 630 O O . LEU A 1 78 ? 0.712 6.635 0.190 1.00 93.44 78 LEU A O 1
ATOM 634 N N . ALA A 1 79 ? 2.451 6.666 1.598 1.00 92.62 79 ALA A N 1
ATOM 635 C CA . ALA A 1 79 ? 1.630 6.854 2.790 1.00 92.62 79 ALA A CA 1
ATOM 636 C C . ALA A 1 79 ? 0.845 8.178 2.755 1.00 92.62 79 ALA A C 1
ATOM 638 O O . ALA A 1 79 ? -0.304 8.215 3.193 1.00 92.62 79 ALA A O 1
ATOM 639 N N . GLU A 1 80 ? 1.450 9.244 2.228 1.00 91.06 80 GLU A N 1
ATOM 640 C CA . GLU A 1 80 ? 0.794 10.542 2.053 1.00 91.06 80 GLU A CA 1
ATOM 641 C C . GLU A 1 80 ? -0.273 10.506 0.947 1.00 91.06 80 GLU A C 1
ATOM 643 O O . GLU A 1 80 ? -1.320 11.135 1.097 1.00 91.06 80 GLU A O 1
ATOM 648 N N . GLU A 1 81 ? -0.062 9.737 -0.124 1.00 90.56 81 GLU A N 1
ATOM 649 C CA . GLU A 1 81 ? -1.059 9.534 -1.188 1.00 90.56 81 GLU A CA 1
ATOM 650 C C . GLU A 1 81 ? -2.333 8.863 -0.645 1.00 90.56 81 GLU A C 1
ATOM 652 O O . GLU A 1 81 ? -3.456 9.234 -0.983 1.00 90.56 81 GLU A O 1
ATOM 657 N N . LEU A 1 82 ? -2.177 7.908 0.277 1.00 90.44 82 LEU A N 1
ATOM 658 C CA . LEU A 1 82 ? -3.294 7.176 0.881 1.00 90.44 82 LEU A CA 1
ATOM 659 C C . LEU A 1 82 ? -3.981 7.925 2.038 1.00 90.44 82 LEU A C 1
ATOM 661 O O . LEU A 1 82 ? -4.875 7.368 2.685 1.00 90.44 82 LEU A O 1
ATOM 665 N N . LYS A 1 83 ? -3.637 9.197 2.284 1.00 87.06 83 LYS A N 1
ATOM 666 C CA . LYS A 1 83 ? -4.216 9.986 3.386 1.00 87.06 83 LYS A CA 1
ATOM 667 C C . LYS A 1 83 ? -5.728 10.198 3.295 1.00 87.06 83 LYS A C 1
ATOM 669 O O . LYS A 1 83 ? -6.382 10.503 4.290 1.00 87.06 83 LYS A O 1
ATOM 674 N N . GLU A 1 84 ? -6.292 10.068 2.094 1.00 82.88 84 GLU A N 1
ATOM 675 C CA . GLU A 1 84 ? -7.735 10.196 1.866 1.00 82.88 84 GLU A CA 1
ATOM 676 C C . GLU A 1 84 ? -8.532 9.067 2.535 1.00 82.88 84 GLU A C 1
ATOM 678 O O . GLU A 1 84 ? -9.705 9.244 2.875 1.00 82.88 84 GLU A O 1
ATOM 683 N N . ILE A 1 85 ? -7.894 7.909 2.732 1.00 87.62 85 ILE A N 1
ATOM 684 C CA . ILE A 1 85 ? -8.522 6.693 3.258 1.00 87.62 85 ILE A CA 1
ATOM 685 C C . ILE A 1 85 ? -7.926 6.230 4.592 1.00 87.62 85 ILE A C 1
ATOM 687 O O . ILE A 1 85 ? -8.532 5.390 5.264 1.00 87.62 85 ILE A O 1
ATOM 691 N N . ALA A 1 86 ? -6.782 6.775 5.009 1.00 88.88 86 ALA A N 1
ATOM 692 C CA . ALA A 1 86 ? -6.131 6.411 6.261 1.00 88.88 86 ALA A CA 1
ATOM 693 C C . ALA A 1 86 ? -5.274 7.551 6.836 1.00 88.88 86 ALA A C 1
ATOM 695 O O . ALA A 1 86 ? -4.806 8.415 6.111 1.00 88.88 86 ALA A O 1
ATOM 696 N N . VAL A 1 87 ? -5.029 7.553 8.144 1.00 86.50 87 VAL A N 1
ATOM 697 C CA . VAL A 1 87 ? -4.181 8.537 8.834 1.00 86.50 87 VAL A CA 1
ATOM 698 C C . VAL A 1 87 ? -2.900 7.864 9.309 1.00 86.50 87 VAL A C 1
ATOM 700 O O . VAL A 1 87 ? -2.936 6.764 9.855 1.00 86.50 87 VAL A O 1
ATOM 703 N N . LYS A 1 88 ? -1.749 8.520 9.133 1.00 85.44 88 LYS A N 1
ATOM 704 C CA . LYS A 1 88 ? -0.454 7.988 9.579 1.00 85.44 88 LYS A CA 1
ATOM 705 C C . LYS A 1 88 ? -0.427 7.786 11.095 1.00 85.44 88 LYS A C 1
ATOM 707 O O . LYS A 1 88 ? -0.585 8.743 11.849 1.00 85.44 88 LYS A O 1
ATOM 712 N N . LYS A 1 89 ? -0.166 6.548 11.526 1.00 85.50 89 LYS A N 1
ATOM 713 C CA . LYS A 1 89 ? -0.111 6.143 12.938 1.00 85.50 89 LYS A CA 1
ATOM 714 C C . LYS A 1 89 ? 1.323 5.960 13.424 1.00 85.50 89 LYS A C 1
ATOM 716 O O . LYS A 1 89 ? 1.703 6.519 14.450 1.00 85.50 89 LYS A O 1
ATOM 721 N N . ALA A 1 90 ? 2.132 5.205 12.684 1.00 82.19 90 ALA A N 1
ATOM 722 C CA . ALA A 1 90 ? 3.523 4.938 13.042 1.00 82.19 90 ALA A CA 1
ATOM 723 C C . ALA A 1 90 ? 4.403 4.738 11.803 1.00 82.19 90 ALA A C 1
ATOM 725 O O . ALA A 1 90 ? 3.938 4.286 10.759 1.00 82.19 90 ALA A O 1
ATOM 726 N N . ILE A 1 91 ? 5.694 5.057 11.932 1.00 84.00 91 ILE A N 1
ATOM 727 C CA . ILE A 1 91 ? 6.716 4.773 10.921 1.00 84.00 91 ILE A CA 1
ATOM 728 C C . ILE A 1 91 ? 7.913 4.095 11.575 1.00 84.00 91 ILE A C 1
ATOM 730 O O . ILE A 1 91 ? 8.381 4.518 12.632 1.00 84.00 91 ILE A O 1
ATOM 734 N N . ILE A 1 92 ? 8.384 3.016 10.960 1.00 86.44 92 ILE A N 1
ATOM 735 C CA . ILE A 1 92 ? 9.527 2.238 11.427 1.00 86.44 92 ILE A CA 1
ATOM 736 C C . ILE A 1 92 ? 10.467 2.069 10.243 1.00 86.44 92 ILE A C 1
ATOM 738 O O . ILE A 1 92 ? 10.183 1.320 9.307 1.00 86.44 92 ILE A O 1
ATOM 742 N N . LEU A 1 93 ? 11.580 2.788 10.309 1.00 83.56 93 LEU A N 1
ATOM 743 C CA . LEU A 1 93 ? 12.624 2.785 9.294 1.00 83.56 93 LEU A CA 1
ATOM 744 C C . LEU A 1 93 ? 13.710 1.779 9.686 1.00 83.56 93 LEU A C 1
ATOM 746 O O . LEU A 1 93 ? 14.060 1.684 10.867 1.00 83.56 93 LEU A O 1
ATOM 750 N N . LYS A 1 94 ? 14.205 1.013 8.715 1.00 75.25 94 LYS A N 1
ATOM 751 C CA . LYS A 1 94 ? 15.300 0.050 8.896 1.00 75.25 94 LYS A CA 1
ATOM 752 C C . LYS A 1 94 ? 16.509 0.400 8.048 1.00 75.25 94 LYS A C 1
ATOM 754 O O . LYS A 1 94 ? 16.308 0.969 6.957 1.00 75.25 94 LYS A O 1
#

Organism: NCBI:txid1294265

Radius of gyration: 12.08 Å; chains: 1; bounding box: 36×22×29 Å

Secondary structure (DSSP, 8-state):
----EEEEEEESSTT--HHHHHHHHHHTTSS-TT-TT-EEETTEEEEEETTTTEEEEEEEETTEEEEEES-HHHHHHHHHHGGGTEEEEEEE--

pLDDT: mean 88.06, std 8.26, range [40.19, 95.44]

Sequence (94 aa):
MSGLSRVELELVRENVHVEVIHELLVKGCWIENHDNRCIVSQGQIEFSGGFHESYFKISMKPNELLIESDSPWELEVLAEE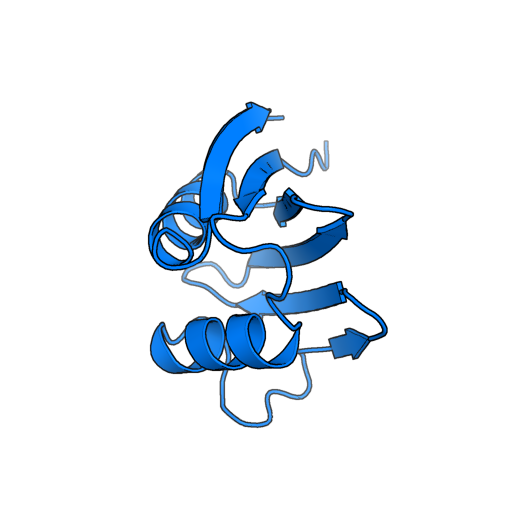LKEIAVKKAIILK